Protein AF-A0A893CEG7-F1 (afdb_monomer)

Foldseek 3Di:
DQVVLVVVLVVLV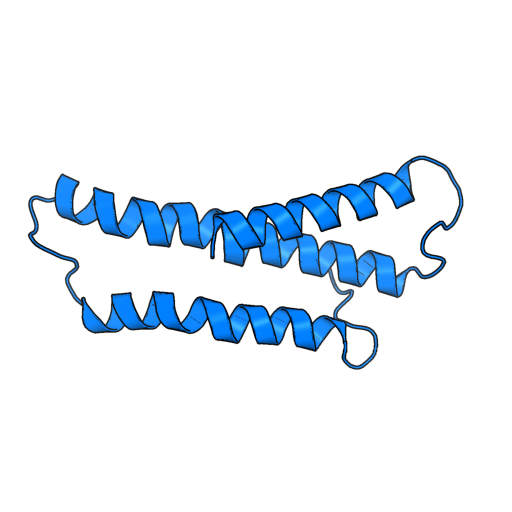VVLVVCVVDPDGPPPDPLLSLQSVVSSVCSCPVRHPCCCVCVNVVQPPVCVVVVHPGDPCVVVSVVVVVVNVVVNVVSVVQCVPPNHDSPD

Nearest PDB structures (foldseek):
  5z62-assembly1_A  TM=9.749E-01  e=3.029E-08  Homo sapiens
  7vuw-assembly2_N  TM=9.828E-01  e=7.423E-08  Bos taurus
  3abl-assembly1_A  TM=9.827E-01  e=2.276E-07  Bos taurus

Structure (mmCIF, N/CA/C/O backbone):
data_AF-A0A893CEG7-F1
#
_entry.id   AF-A0A893CEG7-F1
#
loop_
_atom_site.group_PDB
_atom_site.id
_atom_site.type_symbol
_atom_site.label_atom_id
_atom_site.label_alt_id
_atom_site.label_comp_id
_atom_site.label_asym_id
_atom_site.label_entity_id
_atom_site.label_seq_id
_atom_site.pdbx_PDB_ins_code
_atom_site.Cartn_x
_atom_site.Cartn_y
_atom_site.Cartn_z
_atom_site.occupancy
_atom_site.B_iso_or_equiv
_atom_site.auth_seq_id
_atom_site.auth_comp_id
_atom_site.auth_asym_id
_atom_site.auth_atom_id
_atom_site.pdbx_PDB_model_num
ATOM 1 N N . LEU A 1 1 ? -3.301 -4.728 -7.037 1.00 78.81 1 LEU A N 1
ATOM 2 C CA . LEU A 1 1 ? -3.015 -4.701 -5.582 1.00 78.81 1 LEU A CA 1
ATOM 3 C C . LEU A 1 1 ? -3.063 -3.287 -5.024 1.00 78.81 1 LEU A C 1
ATOM 5 O O . LEU A 1 1 ? -3.929 -3.054 -4.198 1.00 78.81 1 LEU A O 1
ATOM 9 N N . GLY A 1 2 ? -2.256 -2.347 -5.537 1.00 85.88 2 GLY A N 1
ATOM 10 C CA . GLY A 1 2 ? -2.196 -0.952 -5.059 1.00 85.88 2 GLY A CA 1
ATOM 11 C C . GLY A 1 2 ? -3.543 -0.274 -4.790 1.00 85.88 2 GLY A C 1
ATOM 12 O O . GLY A 1 2 ? -3.860 0.083 -3.661 1.00 85.88 2 GLY A O 1
ATOM 13 N N . VAL A 1 3 ? -4.374 -0.162 -5.829 1.00 90.56 3 VAL A N 1
ATOM 14 C CA . VAL A 1 3 ? -5.701 0.474 -5.734 1.00 90.56 3 VAL A CA 1
ATOM 15 C C . VAL A 1 3 ? -6.632 -0.272 -4.776 1.00 90.56 3 VAL A C 1
ATOM 17 O O . VAL A 1 3 ? -7.360 0.351 -4.013 1.00 90.56 3 VAL A O 1
ATOM 20 N N . TRP A 1 4 ? -6.592 -1.606 -4.776 1.00 91.00 4 TRP A N 1
ATOM 21 C CA . TRP A 1 4 ? -7.440 -2.415 -3.900 1.00 91.00 4 TRP A CA 1
ATOM 22 C C . TRP A 1 4 ? -7.069 -2.234 -2.425 1.00 91.00 4 TRP A C 1
ATOM 24 O O . TRP A 1 4 ? -7.944 -1.962 -1.609 1.00 91.00 4 TRP A O 1
ATOM 34 N N . ALA A 1 5 ? -5.774 -2.285 -2.099 1.00 91.81 5 ALA A N 1
ATOM 35 C CA . ALA A 1 5 ? -5.290 -1.990 -0.753 1.00 91.81 5 ALA A CA 1
ATOM 36 C C . ALA A 1 5 ? -5.623 -0.549 -0.335 1.00 91.81 5 ALA A C 1
ATOM 38 O O . ALA A 1 5 ? -5.981 -0.321 0.815 1.00 91.81 5 ALA A O 1
ATOM 39 N N . GLY A 1 6 ? -5.597 0.401 -1.276 1.00 93.88 6 GLY A N 1
ATOM 40 C CA . GLY A 1 6 ? -6.055 1.774 -1.054 1.00 93.88 6 GLY A CA 1
ATOM 41 C C . GLY A 1 6 ? -7.549 1.886 -0.738 1.00 93.88 6 GLY A C 1
ATOM 42 O O . GLY A 1 6 ? -7.927 2.641 0.156 1.00 93.88 6 GLY A O 1
ATOM 43 N N . MET A 1 7 ? -8.414 1.110 -1.403 1.00 95.69 7 MET A N 1
ATOM 44 C CA . MET A 1 7 ? -9.847 1.067 -1.074 1.00 95.69 7 MET A CA 1
ATOM 45 C C . MET A 1 7 ? -10.083 0.497 0.328 1.00 95.69 7 MET A C 1
ATOM 47 O O . MET A 1 7 ? -10.839 1.083 1.099 1.00 95.69 7 MET A O 1
ATOM 51 N N . VAL A 1 8 ? -9.395 -0.593 0.687 1.00 95.00 8 VAL A N 1
ATOM 52 C CA . VAL A 1 8 ? -9.471 -1.175 2.039 1.00 95.00 8 VAL A CA 1
ATOM 53 C C . VAL A 1 8 ? -8.936 -0.195 3.084 1.00 95.00 8 VAL A C 1
ATOM 55 O O . VAL A 1 8 ? -9.604 0.045 4.085 1.00 95.00 8 VAL A O 1
ATOM 58 N N . GLY A 1 9 ? -7.790 0.441 2.826 1.00 95.69 9 GLY A N 1
ATOM 59 C CA . GLY A 1 9 ? -7.218 1.470 3.697 1.00 95.69 9 GLY A CA 1
ATOM 60 C C . GLY A 1 9 ? -8.130 2.691 3.849 1.00 95.69 9 GLY A C 1
ATOM 61 O O . GLY A 1 9 ? -8.264 3.243 4.936 1.00 95.69 9 GLY A O 1
ATOM 62 N N . THR A 1 10 ? -8.837 3.099 2.798 1.00 96.94 10 THR A N 1
ATOM 63 C CA . THR A 1 10 ? -9.833 4.179 2.901 1.00 96.94 10 THR A CA 1
ATOM 64 C C . THR A 1 10 ? -11.039 3.735 3.731 1.00 96.94 10 THR A C 1
ATOM 66 O O . THR A 1 10 ? -11.534 4.504 4.552 1.00 96.94 10 THR A O 1
ATOM 69 N N . GLY A 1 11 ? -11.470 2.479 3.582 1.00 96.50 11 GLY A N 1
ATOM 70 C CA . GLY A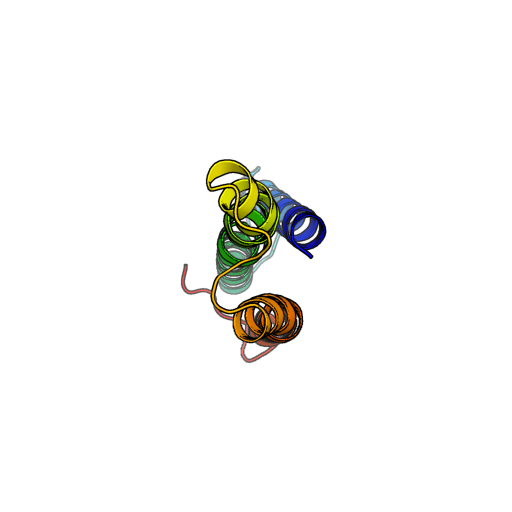 1 11 ? -12.507 1.874 4.415 1.00 96.50 11 GLY A CA 1
ATOM 71 C C . GLY A 1 11 ? -12.144 1.875 5.902 1.00 96.50 11 GLY A C 1
ATOM 72 O O . GLY A 1 11 ? -12.955 2.294 6.726 1.00 96.50 11 GLY A O 1
ATOM 73 N N . THR A 1 12 ? -10.910 1.504 6.258 1.00 95.50 12 THR A N 1
ATOM 74 C CA . THR A 1 12 ? -10.447 1.576 7.654 1.00 95.50 12 THR A CA 1
ATOM 75 C C . THR A 1 12 ? -10.347 3.019 8.151 1.00 95.50 12 THR A C 1
ATOM 77 O O . THR A 1 12 ? -10.739 3.290 9.282 1.00 95.50 12 THR A O 1
ATOM 80 N N . SER A 1 13 ? -9.947 3.972 7.298 1.00 97.12 13 SER A N 1
ATOM 81 C CA . SER A 1 13 ? -9.973 5.409 7.623 1.00 97.12 13 SER A CA 1
ATOM 82 C C . SER A 1 13 ? -11.376 5.905 7.968 1.00 97.12 13 SER A C 1
ATOM 84 O O . SER A 1 13 ? -11.551 6.680 8.906 1.00 97.12 13 SER A O 1
ATOM 86 N N . LEU A 1 14 ? -12.391 5.458 7.222 1.00 97.31 14 LEU A N 1
ATOM 87 C CA . LEU A 1 14 ? -13.782 5.819 7.486 1.00 97.31 14 LEU A CA 1
ATOM 88 C C . LEU A 1 14 ? -14.257 5.261 8.828 1.00 97.31 14 LEU A C 1
ATOM 90 O O . LEU A 1 14 ? -14.886 5.994 9.581 1.00 97.31 14 LEU A O 1
ATOM 94 N N . LEU A 1 15 ? -13.916 4.013 9.156 1.00 95.56 15 LEU A N 1
ATOM 95 C CA . LEU A 1 15 ? -14.261 3.410 10.447 1.00 95.56 15 LEU A CA 1
ATOM 96 C C . LEU A 1 15 ? -13.606 4.147 11.623 1.00 95.56 15 LEU A C 1
ATOM 98 O O . LEU A 1 15 ? -14.285 4.447 12.599 1.00 95.56 15 LEU A O 1
ATOM 102 N N . ILE A 1 16 ? -12.328 4.517 11.496 1.00 96.19 16 ILE A N 1
ATOM 103 C CA . ILE A 1 16 ? -11.624 5.352 12.485 1.00 96.19 16 ILE A CA 1
ATOM 104 C C . ILE A 1 16 ? -12.339 6.697 12.654 1.00 96.19 16 ILE A C 1
ATOM 106 O O . ILE A 1 16 ? -12.552 7.162 13.768 1.00 96.19 16 ILE A O 1
ATOM 110 N N . ARG A 1 17 ? -12.744 7.334 11.549 1.00 96.88 17 ARG A N 1
ATOM 111 C CA . ARG A 1 17 ? -13.457 8.617 11.608 1.00 96.88 17 ARG A CA 1
ATOM 112 C C . ARG A 1 17 ? -14.828 8.485 12.253 1.00 96.88 17 ARG A C 1
ATOM 114 O O . ARG A 1 17 ? -15.188 9.386 12.996 1.00 96.88 17 ARG A O 1
ATOM 121 N N . ILE A 1 18 ? -15.560 7.401 11.984 1.00 95.75 18 ILE A N 1
ATOM 122 C CA . ILE A 1 18 ? -16.859 7.115 12.608 1.00 95.75 18 ILE A CA 1
ATOM 123 C C . ILE A 1 18 ? -16.706 7.014 14.129 1.00 95.75 18 ILE A C 1
ATOM 125 O O . ILE A 1 18 ? -17.467 7.678 14.831 1.00 95.75 18 ILE A O 1
ATOM 129 N N . GLU A 1 19 ? -15.692 6.294 14.623 1.00 94.38 19 GLU A N 1
ATOM 130 C CA . GLU A 1 19 ? -15.390 6.207 16.065 1.00 94.38 19 GLU A CA 1
ATOM 131 C C . GLU A 1 19 ? -15.202 7.593 16.700 1.00 94.38 19 GLU A C 1
ATOM 133 O O . GLU A 1 19 ? -15.649 7.842 17.812 1.00 94.38 19 GLU A O 1
ATOM 138 N N . LEU A 1 20 ? -14.587 8.523 15.968 1.00 95.69 20 LEU A N 1
ATOM 139 C CA . LEU A 1 20 ? -14.264 9.868 16.447 1.00 95.69 20 LEU A CA 1
ATOM 140 C C . LEU A 1 20 ? -15.383 10.905 16.229 1.00 95.69 20 LEU A C 1
ATOM 142 O O . LEU A 1 20 ? -15.185 12.080 16.543 1.00 95.69 20 LEU A O 1
ATOM 146 N N . THR A 1 21 ? -16.542 10.529 15.671 1.00 95.44 21 THR A N 1
ATOM 147 C CA . THR A 1 21 ? -17.611 11.501 15.344 1.00 95.44 21 THR A CA 1
ATOM 148 C C . THR A 1 21 ? -18.291 12.108 16.567 1.00 95.44 21 THR A C 1
ATOM 150 O O . THR A 1 21 ? -18.751 13.249 16.505 1.00 95.44 21 THR A O 1
ATOM 153 N N . HIS A 1 22 ? -18.375 11.370 17.672 1.00 91.56 22 HIS A N 1
ATOM 154 C CA . HIS A 1 22 ? -18.977 11.830 18.916 1.00 91.56 22 HIS A CA 1
ATOM 155 C C . HIS A 1 22 ? -18.250 11.221 20.121 1.00 91.56 22 HIS A C 1
ATOM 157 O O . HIS A 1 22 ? -17.666 10.146 20.006 1.00 91.56 22 HIS A O 1
ATOM 163 N N . PRO A 1 23 ? -18.303 11.858 21.303 1.00 88.81 23 PRO A N 1
ATOM 164 C CA . PRO A 1 23 ? -17.803 11.244 22.527 1.00 88.81 23 PRO A CA 1
ATOM 165 C C . PRO A 1 23 ? -18.527 9.921 22.824 1.00 88.81 23 PRO A C 1
ATOM 167 O O . PRO A 1 23 ? -19.742 9.819 22.632 1.00 88.81 23 PRO A O 1
ATOM 170 N N . GLY A 1 24 ? -17.793 8.921 23.309 1.00 88.00 24 GLY A N 1
ATOM 171 C CA . GLY A 1 24 ? -18.290 7.563 23.553 1.00 88.00 24 GLY A CA 1
ATOM 172 C C . GLY A 1 24 ? -17.408 6.519 22.870 1.00 88.00 24 GLY A C 1
ATOM 173 O O . GLY A 1 24 ? -16.422 6.877 22.238 1.00 88.00 24 GLY A O 1
ATOM 174 N N . ALA A 1 25 ? -17.753 5.241 23.020 1.00 85.88 25 ALA A N 1
ATOM 175 C CA . ALA A 1 25 ? -17.045 4.141 22.371 1.00 85.88 25 ALA A CA 1
ATOM 176 C C . ALA A 1 25 ? -18.011 3.410 21.434 1.00 85.88 25 ALA A C 1
ATOM 178 O O . ALA A 1 25 ? -18.941 2.749 21.902 1.00 85.88 25 ALA A O 1
ATOM 179 N N . PHE A 1 26 ? -17.811 3.542 20.124 1.00 90.12 26 PHE A N 1
ATOM 180 C CA . PHE A 1 26 ? -18.582 2.808 19.120 1.00 90.12 26 PHE A CA 1
ATOM 181 C C . PHE A 1 26 ? -17.989 1.404 18.902 1.00 90.12 26 PHE A C 1
ATOM 183 O O . PHE A 1 26 ? -18.732 0.426 18.853 1.00 90.12 26 PHE A O 1
ATOM 190 N N . MET A 1 27 ? -16.659 1.276 18.882 1.00 89.88 27 MET A N 1
ATOM 191 C CA . MET A 1 27 ? -15.929 0.003 18.800 1.00 89.88 27 MET A CA 1
ATOM 192 C C . MET A 1 27 ? -15.786 -0.702 20.157 1.00 89.88 27 MET A C 1
ATOM 194 O O . MET A 1 27 ? -15.527 -1.903 20.199 1.00 89.88 27 MET A O 1
ATOM 198 N N . GLY A 1 28 ? -15.932 0.023 21.271 1.00 90.88 28 GLY A N 1
ATOM 199 C CA . GLY A 1 28 ? -15.907 -0.548 22.626 1.00 90.88 28 GLY A CA 1
ATOM 200 C C . GLY A 1 28 ? -14.546 -1.084 23.099 1.00 90.88 28 GLY A C 1
ATOM 201 O O . GLY A 1 28 ? -14.473 -1.659 24.183 1.00 90.88 28 GLY A O 1
ATOM 202 N N . SER A 1 29 ? -13.476 -0.918 22.314 1.00 92.12 29 SER A N 1
ATOM 203 C CA . SER A 1 29 ? -12.122 -1.364 22.656 1.00 92.12 29 SER A CA 1
ATOM 204 C C . SER A 1 29 ? -11.055 -0.457 22.047 1.00 92.12 29 SER A C 1
ATOM 206 O O . SER A 1 29 ? -10.927 -0.363 20.824 1.00 92.12 29 SER A O 1
ATOM 208 N N . ASP A 1 30 ? -10.220 0.122 22.909 1.00 92.94 30 ASP A N 1
ATOM 209 C CA . ASP A 1 30 ? -9.081 0.950 22.498 1.00 92.94 30 ASP A CA 1
ATOM 210 C C . ASP A 1 30 ? -8.043 0.143 21.701 1.00 92.94 30 ASP A C 1
ATOM 212 O O . ASP A 1 30 ? -7.425 0.655 20.770 1.00 92.94 30 ASP A O 1
ATOM 216 N N . GLN A 1 31 ? -7.878 -1.148 22.012 1.00 94.94 31 GLN A N 1
ATOM 217 C CA . GLN A 1 31 ? -6.950 -2.024 21.292 1.00 94.94 31 GLN A CA 1
ATOM 218 C C . GLN A 1 31 ? -7.398 -2.265 19.845 1.00 94.94 31 GLN A C 1
ATOM 220 O O . GLN A 1 31 ? -6.567 -2.268 18.933 1.00 94.94 31 GLN A O 1
ATOM 225 N N . LEU A 1 32 ? -8.705 -2.445 19.619 1.00 93.88 32 LEU A N 1
ATOM 226 C CA . LEU A 1 32 ? -9.257 -2.571 18.268 1.00 93.88 32 LEU A CA 1
ATOM 227 C C . LEU A 1 32 ? -9.080 -1.273 17.481 1.00 93.88 32 LEU A C 1
ATOM 229 O O . LEU A 1 32 ? -8.655 -1.319 16.326 1.00 93.88 32 LEU A O 1
ATOM 233 N N . TYR A 1 33 ? -9.339 -0.126 18.114 1.00 94.81 33 TYR A N 1
ATOM 234 C CA . TYR A 1 33 ? -9.098 1.181 17.509 1.00 94.81 33 TYR A CA 1
ATOM 235 C C . TYR A 1 33 ? -7.628 1.345 17.094 1.00 94.81 33 TYR A C 1
ATOM 237 O O . TYR A 1 33 ? -7.347 1.630 15.930 1.00 94.81 33 TYR A O 1
ATOM 245 N N . ASN A 1 34 ? -6.683 1.072 17.999 1.00 95.75 34 ASN A N 1
ATOM 246 C CA . ASN A 1 34 ? -5.253 1.184 17.707 1.00 95.75 34 ASN A CA 1
ATOM 247 C C . ASN A 1 34 ? -4.822 0.225 16.591 1.00 95.75 34 ASN A C 1
ATOM 249 O O . ASN A 1 34 ? -4.108 0.626 15.678 1.00 95.75 34 ASN A O 1
ATOM 253 N N . THR A 1 35 ? -5.311 -1.018 16.599 1.00 95.69 35 THR A N 1
ATOM 254 C CA . THR A 1 35 ? -5.014 -1.997 15.539 1.00 95.69 35 THR A CA 1
ATOM 255 C C . THR A 1 35 ? -5.529 -1.529 14.175 1.00 95.69 35 THR A C 1
ATOM 257 O O . THR A 1 35 ? -4.851 -1.691 13.159 1.00 95.69 35 THR A O 1
ATOM 260 N N . MET A 1 36 ? -6.711 -0.907 14.132 1.00 95.19 36 MET A N 1
ATOM 261 C CA . MET A 1 36 ? -7.281 -0.332 12.911 1.00 95.19 36 MET A CA 1
ATOM 262 C C . MET A 1 36 ? -6.464 0.854 12.389 1.00 95.19 36 MET A C 1
ATOM 264 O O . MET A 1 36 ? -6.251 0.951 11.178 1.00 95.19 36 MET A O 1
ATOM 268 N N . VAL A 1 37 ? -5.984 1.730 13.278 1.00 96.81 37 VAL A N 1
ATOM 269 C CA . VAL A 1 37 ? -5.097 2.856 12.930 1.00 96.81 37 VAL A CA 1
ATOM 270 C C . VAL A 1 37 ? -3.779 2.340 12.354 1.00 96.81 37 VAL A C 1
ATOM 272 O O . VAL A 1 37 ? -3.383 2.758 11.260 1.00 96.81 37 VAL A O 1
ATOM 275 N N . THR A 1 38 ? -3.174 1.346 13.003 1.00 96.44 38 THR A N 1
ATOM 276 C CA . THR A 1 38 ? -1.943 0.708 12.532 1.00 96.44 38 THR A CA 1
ATOM 277 C C . THR A 1 38 ? -2.145 0.066 11.164 1.00 96.44 38 THR A C 1
ATOM 279 O O . THR A 1 38 ? -1.406 0.353 10.217 1.00 96.44 38 THR A O 1
ATOM 282 N N . ALA A 1 39 ? -3.200 -0.735 10.997 1.00 95.44 39 ALA A N 1
ATOM 283 C CA . ALA A 1 39 ? -3.527 -1.358 9.718 1.00 95.44 39 ALA A CA 1
ATOM 284 C C . ALA A 1 39 ? -3.793 -0.321 8.613 1.00 95.44 39 ALA A C 1
ATOM 286 O O . ALA A 1 39 ? -3.308 -0.485 7.493 1.00 95.44 39 ALA A O 1
ATOM 287 N N . HIS A 1 40 ? -4.515 0.766 8.912 1.00 96.69 40 HIS A N 1
ATOM 288 C CA . HIS A 1 40 ? -4.743 1.870 7.978 1.00 96.69 40 HIS A CA 1
ATOM 289 C C . HIS A 1 40 ? -3.423 2.464 7.474 1.00 96.69 40 HIS A C 1
ATOM 291 O O . HIS A 1 40 ? -3.220 2.565 6.260 1.00 96.69 40 HIS A O 1
ATOM 297 N N . ALA A 1 41 ? -2.510 2.806 8.385 1.00 96.94 41 ALA A N 1
ATOM 298 C CA . ALA A 1 41 ? -1.222 3.389 8.034 1.00 96.94 41 ALA A CA 1
ATOM 299 C C . ALA A 1 41 ? -0.395 2.446 7.143 1.00 96.94 41 ALA A C 1
ATOM 301 O O . ALA A 1 41 ? 0.086 2.856 6.080 1.00 96.94 41 ALA A O 1
ATOM 302 N N . PHE A 1 42 ? -0.288 1.165 7.519 1.00 96.75 42 PHE A N 1
ATOM 303 C CA . PHE A 1 42 ? 0.453 0.180 6.730 1.00 96.75 42 PHE A CA 1
ATOM 304 C C . PHE A 1 42 ? -0.156 -0.034 5.341 1.00 96.75 42 PHE A C 1
ATOM 306 O O . PHE A 1 42 ? 0.575 -0.024 4.346 1.00 96.75 42 PHE A O 1
ATOM 313 N N . LEU A 1 43 ? -1.483 -0.170 5.245 1.00 96.38 43 LEU A N 1
ATOM 314 C CA . LEU A 1 43 ? -2.183 -0.332 3.969 1.00 96.38 43 LEU A CA 1
ATOM 315 C C . LEU A 1 43 ? -1.955 0.862 3.038 1.00 96.38 43 LEU A C 1
ATOM 317 O O . LEU A 1 43 ? -1.623 0.680 1.86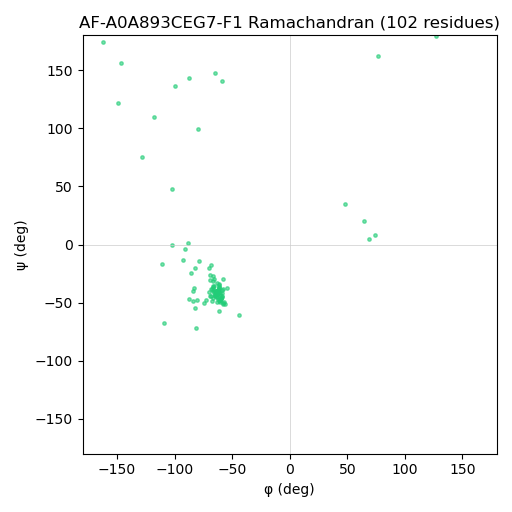5 1.00 96.38 43 LEU A O 1
ATOM 321 N N . MET A 1 44 ? -2.092 2.085 3.550 1.00 97.44 44 MET A N 1
ATOM 322 C CA . MET A 1 44 ? -1.965 3.288 2.729 1.00 97.44 44 MET A CA 1
ATOM 323 C C . MET A 1 44 ? -0.529 3.506 2.253 1.00 97.44 44 MET A C 1
ATOM 325 O O . MET A 1 44 ? -0.306 3.785 1.076 1.00 97.44 44 MET A O 1
ATOM 329 N N . ILE A 1 45 ? 0.463 3.352 3.126 1.00 96.50 45 ILE A N 1
ATOM 330 C CA . ILE A 1 45 ? 1.847 3.688 2.786 1.00 96.50 45 ILE A CA 1
ATOM 331 C C . ILE A 1 45 ? 2.530 2.550 2.020 1.00 96.50 45 ILE A C 1
ATOM 333 O O . ILE A 1 45 ? 3.010 2.757 0.901 1.00 96.50 45 ILE A O 1
ATOM 337 N N . PHE A 1 46 ? 2.527 1.338 2.574 1.00 96.88 46 PHE A N 1
ATOM 338 C CA . PHE A 1 46 ? 3.278 0.211 2.017 1.00 96.88 46 PHE A CA 1
ATOM 339 C C . PHE A 1 46 ? 2.523 -0.555 0.934 1.00 96.88 46 PHE A C 1
ATOM 341 O O . PHE A 1 46 ? 3.164 -1.168 0.083 1.00 96.88 46 PHE A O 1
ATOM 348 N N . PHE A 1 47 ? 1.188 -0.503 0.923 1.00 96.44 47 PHE A N 1
ATOM 349 C CA . PHE A 1 47 ? 0.389 -1.258 -0.044 1.00 96.44 47 PHE A CA 1
ATOM 350 C C . PHE A 1 47 ? -0.339 -0.401 -1.081 1.00 96.44 47 PHE A C 1
ATOM 352 O O . PHE A 1 47 ? -0.692 -0.949 -2.121 1.00 96.44 47 PHE A O 1
ATOM 359 N N . MET A 1 48 ? -0.501 0.912 -0.879 1.00 96.00 48 MET A N 1
ATOM 360 C CA . MET A 1 48 ? -1.046 1.832 -1.889 1.00 96.00 48 MET A CA 1
ATOM 361 C C . MET A 1 48 ? 0.025 2.776 -2.453 1.00 96.00 48 MET A C 1
ATOM 363 O O . MET A 1 48 ? 0.373 2.645 -3.625 1.00 96.00 48 MET A O 1
ATOM 367 N N . VAL A 1 49 ? 0.568 3.704 -1.655 1.00 97.25 49 VAL A N 1
ATOM 368 C CA . VAL A 1 49 ? 1.468 4.771 -2.140 1.00 97.25 49 VAL A CA 1
ATOM 369 C C . VAL A 1 49 ? 2.738 4.192 -2.761 1.00 97.25 49 VAL A C 1
ATOM 371 O O . VAL A 1 49 ? 3.002 4.440 -3.938 1.00 97.25 49 VAL A O 1
ATOM 374 N N . MET A 1 50 ? 3.511 3.392 -2.018 1.00 97.00 50 MET A N 1
ATOM 375 C CA . MET A 1 50 ? 4.766 2.843 -2.547 1.00 97.00 50 MET A CA 1
ATOM 376 C C . MET A 1 50 ? 4.547 1.946 -3.776 1.00 97.00 50 MET A C 1
ATOM 378 O O . MET A 1 50 ? 5.208 2.179 -4.790 1.00 97.00 50 MET A O 1
ATOM 382 N N . PRO A 1 51 ? 3.609 0.978 -3.781 1.00 95.88 51 PRO A N 1
ATOM 383 C CA . PRO A 1 51 ? 3.419 0.128 -4.951 1.00 95.88 51 PRO A CA 1
ATOM 384 C C . PRO A 1 51 ? 2.896 0.874 -6.174 1.00 95.88 51 PRO A C 1
ATOM 386 O O . PRO A 1 51 ? 3.232 0.488 -7.286 1.00 95.88 51 PRO A O 1
ATOM 389 N N . VAL A 1 52 ? 2.091 1.929 -6.008 1.00 96.56 52 VAL A N 1
ATOM 390 C CA . VAL A 1 52 ? 1.593 2.718 -7.145 1.00 96.56 52 VAL A CA 1
ATOM 391 C C . VAL A 1 52 ? 2.698 3.599 -7.723 1.00 96.56 52 VAL A C 1
ATOM 393 O O . VAL A 1 52 ? 2.937 3.552 -8.929 1.00 96.56 52 VAL A O 1
ATOM 396 N N . PHE A 1 53 ? 3.398 4.372 -6.889 1.00 96.25 53 PHE A N 1
ATOM 397 C CA . PHE A 1 53 ? 4.395 5.330 -7.374 1.00 96.25 53 PHE A CA 1
ATOM 398 C C . PHE A 1 53 ? 5.736 4.689 -7.716 1.00 96.25 53 PHE A C 1
ATOM 400 O O . PHE A 1 53 ? 6.266 4.934 -8.794 1.00 96.25 53 PHE A O 1
ATOM 407 N N . ILE A 1 54 ? 6.280 3.849 -6.840 1.00 95.75 54 ILE A N 1
ATOM 408 C CA . ILE A 1 54 ? 7.587 3.218 -7.059 1.00 95.75 54 ILE A CA 1
ATOM 409 C C . ILE A 1 54 ? 7.415 1.969 -7.925 1.00 95.75 54 ILE A C 1
ATOM 411 O O . ILE A 1 54 ? 8.104 1.804 -8.927 1.00 95.75 54 ILE A O 1
ATOM 415 N N . GLY A 1 55 ? 6.460 1.109 -7.566 1.00 94.44 55 GLY A N 1
ATOM 416 C CA . GLY A 1 55 ? 6.216 -0.142 -8.282 1.00 94.44 55 GLY A CA 1
ATOM 417 C C . GLY A 1 55 ? 5.559 0.050 -9.651 1.00 94.44 55 GLY A C 1
ATOM 418 O O . GLY A 1 55 ? 6.012 -0.537 -10.624 1.00 94.44 55 GLY A O 1
ATOM 419 N N . GLY A 1 56 ? 4.499 0.852 -9.745 1.00 94.62 56 GLY A N 1
ATOM 420 C CA . GLY A 1 56 ? 3.751 1.077 -10.983 1.00 94.62 56 GLY A CA 1
ATOM 421 C C . GLY A 1 56 ? 4.427 2.107 -11.880 1.00 94.62 56 GLY A C 1
ATOM 422 O O . GLY A 1 56 ? 4.993 1.768 -12.918 1.00 94.62 56 GLY A O 1
ATOM 423 N N . PHE A 1 57 ? 4.381 3.375 -11.468 1.00 96.44 57 PHE A N 1
ATOM 424 C CA . PHE A 1 57 ? 4.940 4.470 -12.260 1.00 96.44 57 PHE A CA 1
ATOM 425 C C . PHE A 1 57 ? 6.457 4.365 -12.412 1.00 96.44 57 PHE A C 1
ATOM 427 O O . PHE A 1 57 ? 6.948 4.531 -13.522 1.00 96.44 57 PHE A O 1
ATOM 434 N N . GLY A 1 58 ? 7.196 4.042 -11.348 1.00 96.50 58 GLY A N 1
ATOM 435 C CA . GLY A 1 58 ? 8.653 3.904 -11.401 1.00 96.50 58 GLY A CA 1
ATOM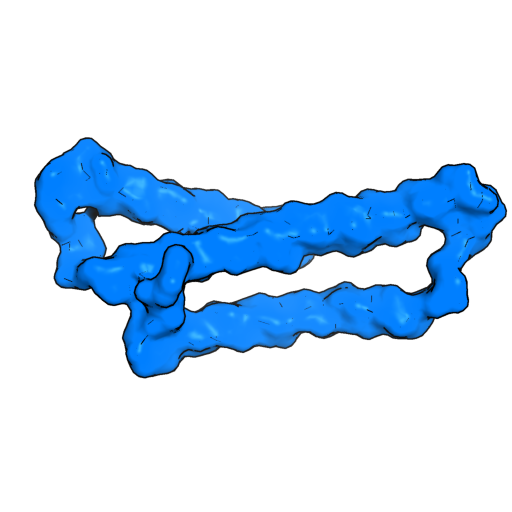 436 C C . GLY A 1 58 ? 9.111 2.875 -12.435 1.00 96.50 58 GLY A C 1
ATOM 437 O O . GLY A 1 58 ? 9.923 3.207 -13.292 1.00 96.50 58 GLY A O 1
ATOM 438 N N . ASN A 1 59 ? 8.537 1.669 -12.439 1.00 96.50 59 ASN A N 1
ATOM 439 C CA . ASN A 1 59 ? 8.907 0.635 -13.413 1.00 96.50 59 ASN A CA 1
ATOM 440 C C . ASN A 1 59 ? 8.538 0.972 -14.860 1.00 96.50 59 ASN A C 1
ATOM 442 O O . ASN A 1 59 ? 9.193 0.487 -15.777 1.00 96.50 59 ASN A O 1
ATOM 446 N N . TRP A 1 60 ? 7.505 1.786 -15.080 1.00 95.50 60 TRP A N 1
ATOM 447 C CA . TRP A 1 60 ? 7.085 2.156 -16.430 1.00 95.50 60 TRP A CA 1
ATOM 448 C C . TRP A 1 60 ? 7.827 3.387 -16.966 1.00 95.50 60 TRP A C 1
ATOM 450 O O . TRP A 1 60 ? 8.322 3.401 -18.096 1.00 95.50 60 TRP A O 1
ATOM 460 N N . ILE A 1 61 ? 7.916 4.433 -16.148 1.00 97.12 61 ILE A N 1
ATOM 461 C CA . ILE A 1 61 ? 8.411 5.744 -16.556 1.00 97.12 61 ILE A CA 1
ATOM 462 C C . ILE A 1 61 ? 9.941 5.792 -16.515 1.00 97.12 61 ILE A C 1
ATOM 464 O O . ILE A 1 61 ? 10.540 6.387 -17.409 1.00 97.12 61 ILE A O 1
ATOM 468 N N . LEU A 1 62 ? 10.593 5.156 -15.534 1.00 97.06 62 LEU A N 1
ATOM 469 C CA . LEU A 1 62 ? 12.044 5.27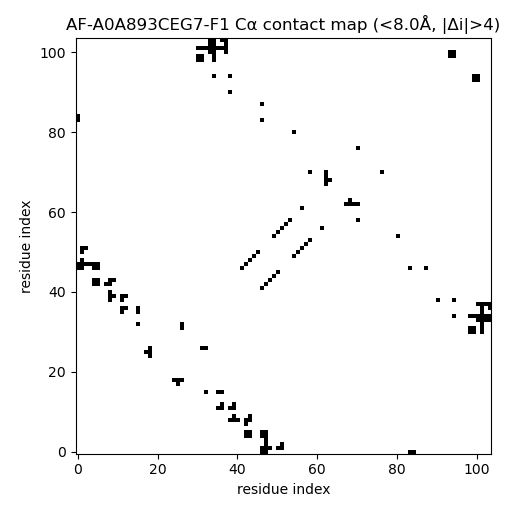5 -15.363 1.00 97.06 62 LEU A CA 1
ATOM 470 C C . LEU A 1 62 ? 12.842 4.717 -16.560 1.00 97.06 62 LEU A C 1
ATOM 472 O O . LEU A 1 62 ? 13.675 5.463 -17.079 1.00 97.06 62 LEU A O 1
ATOM 476 N N . PRO A 1 63 ? 12.598 3.489 -17.071 1.00 96.88 63 PRO A N 1
ATOM 477 C CA . PRO A 1 63 ? 13.296 3.007 -18.267 1.00 96.88 63 PRO A CA 1
ATOM 478 C C . PRO A 1 63 ? 13.004 3.880 -19.490 1.00 96.88 63 PRO A C 1
ATOM 480 O O . PRO A 1 63 ? 13.916 4.213 -20.245 1.00 96.88 63 PRO A O 1
ATOM 483 N N . SER A 1 64 ? 11.750 4.326 -19.627 1.00 96.50 64 SER A N 1
ATOM 484 C CA . SER A 1 64 ? 11.300 5.178 -20.731 1.00 96.50 64 SER A CA 1
ATOM 485 C C . SER A 1 64 ? 12.025 6.529 -20.756 1.00 96.50 64 SER A C 1
ATOM 487 O O . SER A 1 64 ? 12.462 6.970 -21.815 1.00 96.50 64 SER A O 1
ATOM 489 N N . MET A 1 65 ? 12.213 7.169 -19.596 1.00 97.81 65 MET A N 1
ATOM 490 C CA . MET A 1 65 ? 12.964 8.427 -19.469 1.00 97.81 65 MET A CA 1
ATOM 491 C C . MET A 1 65 ? 14.454 8.264 -19.789 1.00 97.81 65 MET A C 1
ATOM 493 O O . MET A 1 65 ? 15.084 9.210 -20.257 1.00 97.81 65 MET A O 1
ATOM 497 N N . LEU A 1 66 ? 15.016 7.079 -19.543 1.00 97.19 66 LEU A N 1
ATOM 498 C CA . LEU A 1 66 ? 16.425 6.767 -19.792 1.00 97.19 66 LEU A CA 1
ATOM 499 C C . LEU A 1 66 ? 16.680 6.179 -21.192 1.00 97.19 66 LEU A C 1
ATOM 501 O O . LEU A 1 66 ? 17.831 5.920 -21.536 1.00 97.19 66 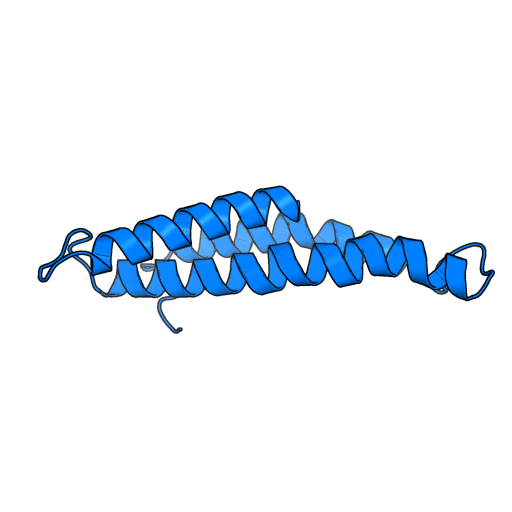LEU A O 1
ATOM 505 N N . GLY A 1 67 ? 15.633 5.944 -21.992 1.00 97.06 67 GLY A N 1
ATOM 506 C CA . GLY A 1 67 ? 15.740 5.266 -23.289 1.00 97.06 67 GLY A CA 1
ATOM 507 C C . GLY A 1 67 ? 16.189 3.803 -23.183 1.00 97.06 67 GLY A C 1
ATOM 508 O O . GLY A 1 67 ? 16.695 3.241 -24.153 1.00 97.06 67 GLY A O 1
ATOM 509 N N . ALA A 1 68 ? 16.039 3.191 -22.006 1.00 97.38 68 ALA A N 1
ATOM 510 C CA . ALA A 1 68 ? 16.418 1.809 -21.756 1.00 97.38 68 ALA A CA 1
ATOM 511 C C . ALA A 1 68 ? 15.259 0.858 -22.107 1.00 97.38 68 ALA A C 1
ATOM 513 O O . ALA A 1 68 ? 14.100 1.185 -21.844 1.00 97.38 68 ALA A O 1
ATOM 514 N N . PRO A 1 69 ? 15.545 -0.336 -22.659 1.00 94.94 69 PRO A N 1
ATOM 515 C CA . PRO A 1 69 ? 14.503 -1.303 -22.995 1.00 94.94 69 PRO A CA 1
ATOM 516 C C . PRO A 1 69 ? 13.830 -1.929 -21.762 1.00 94.94 69 PRO A C 1
ATOM 518 O O . PRO A 1 69 ? 12.689 -2.366 -21.867 1.00 94.94 69 PRO A O 1
ATOM 521 N N . ASP A 1 70 ? 14.522 -1.997 -20.616 1.00 95.31 70 ASP A N 1
ATOM 522 C CA . ASP A 1 70 ? 14.011 -2.562 -19.358 1.00 95.31 70 ASP A CA 1
ATOM 523 C C . ASP A 1 70 ? 14.863 -2.094 -18.152 1.00 95.31 70 ASP A C 1
ATOM 525 O O . ASP A 1 70 ? 15.904 -1.450 -18.315 1.00 95.31 70 ASP A O 1
ATOM 529 N N . MET A 1 71 ? 14.442 -2.439 -16.934 1.00 97.12 71 MET A N 1
ATOM 530 C CA . MET A 1 71 ? 15.195 -2.278 -15.687 1.00 97.12 71 MET A CA 1
ATOM 531 C C . 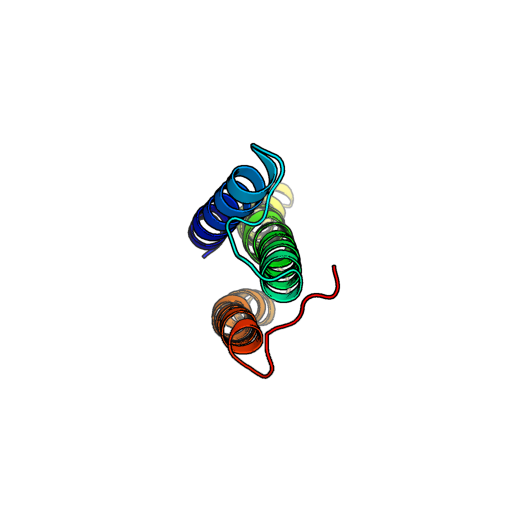MET A 1 71 ? 16.458 -3.156 -15.672 1.00 97.12 71 MET A C 1
ATOM 533 O O . MET A 1 71 ? 16.453 -4.278 -16.169 1.00 97.12 71 MET A O 1
ATOM 537 N N . ALA A 1 72 ? 17.532 -2.705 -15.011 1.00 95.38 72 ALA A N 1
ATOM 538 C CA . ALA A 1 72 ? 18.819 -3.422 -14.982 1.00 95.38 72 ALA A CA 1
ATOM 539 C C . ALA A 1 72 ? 18.737 -4.863 -14.430 1.00 95.38 72 ALA A C 1
ATOM 541 O O . ALA A 1 72 ? 19.508 -5.732 -14.837 1.00 95.38 72 ALA A O 1
ATOM 542 N N . PHE A 1 73 ? 17.792 -5.136 -13.522 1.00 97.00 73 PHE A N 1
ATOM 543 C CA . PHE A 1 73 ? 17.586 -6.457 -12.922 1.00 97.00 73 PHE A CA 1
ATOM 544 C C . PHE A 1 73 ? 16.118 -6.924 -13.022 1.00 97.00 73 PHE A C 1
ATOM 546 O O . PHE A 1 73 ? 15.406 -6.946 -12.010 1.00 97.00 73 PHE A O 1
ATOM 553 N N . PRO A 1 74 ? 15.646 -7.362 -14.206 1.00 95.81 74 PRO A N 1
ATOM 554 C CA . PRO A 1 74 ? 14.221 -7.626 -14.445 1.00 95.81 74 PRO A CA 1
ATOM 555 C C . PRO A 1 74 ? 13.629 -8.719 -13.544 1.00 95.81 74 PRO A C 1
ATOM 557 O O . PRO A 1 74 ? 12.498 -8.619 -13.073 1.00 95.81 74 PRO A O 1
ATOM 560 N N . ARG A 1 75 ? 14.411 -9.765 -13.236 1.00 97.75 75 ARG A N 1
ATOM 561 C CA . ARG A 1 75 ? 13.945 -10.885 -12.396 1.00 97.75 75 ARG A CA 1
ATOM 562 C C . ARG A 1 75 ? 13.762 -10.488 -10.933 1.00 97.75 75 ARG A C 1
ATOM 564 O O . ARG A 1 75 ? 12.783 -10.901 -10.318 1.00 97.75 75 ARG A O 1
ATOM 571 N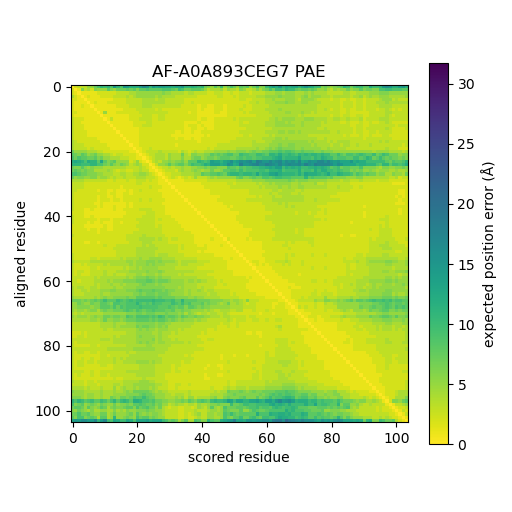 N . MET A 1 76 ? 14.677 -9.686 -10.385 1.00 97.50 76 MET A N 1
ATOM 572 C CA . MET A 1 76 ? 14.541 -9.165 -9.020 1.00 97.50 76 MET A CA 1
ATOM 573 C C . MET A 1 76 ? 13.378 -8.176 -8.929 1.00 97.50 76 MET A C 1
ATOM 575 O O . MET A 1 76 ? 12.609 -8.221 -7.973 1.00 97.50 76 MET A O 1
ATOM 579 N N . ASN A 1 77 ? 13.186 -7.354 -9.963 1.00 97.19 77 ASN A N 1
ATOM 580 C CA . ASN A 1 77 ? 12.034 -6.467 -10.057 1.00 97.19 77 ASN A CA 1
ATOM 581 C C . ASN A 1 77 ? 10.704 -7.244 -10.049 1.00 97.19 77 ASN A C 1
ATOM 583 O O . ASN A 1 77 ? 9.812 -6.935 -9.264 1.00 97.19 77 ASN A O 1
ATOM 587 N N . ASN A 1 78 ? 10.597 -8.324 -10.830 1.00 96.88 78 ASN A N 1
ATOM 588 C CA . ASN A 1 78 ? 9.418 -9.194 -10.806 1.00 96.88 78 ASN A CA 1
ATOM 589 C C . ASN A 1 78 ? 9.192 -9.819 -9.415 1.00 96.88 78 ASN A C 1
ATOM 591 O O . ASN A 1 78 ? 8.070 -9.814 -8.914 1.00 96.88 78 ASN A O 1
ATOM 595 N N . MET A 1 79 ? 10.250 -10.300 -8.748 1.00 97.50 79 MET A N 1
ATOM 596 C CA . MET A 1 79 ? 10.139 -10.808 -7.372 1.00 97.50 79 MET A CA 1
ATOM 597 C C . MET A 1 79 ? 9.602 -9.749 -6.400 1.00 97.50 79 MET A C 1
ATOM 599 O O . MET A 1 79 ? 8.772 -10.080 -5.557 1.00 97.50 79 MET A O 1
ATOM 603 N N . SER A 1 80 ? 10.009 -8.481 -6.542 1.00 94.75 80 SER A N 1
ATOM 604 C CA . SER A 1 80 ? 9.517 -7.391 -5.686 1.00 94.75 80 SER A CA 1
ATOM 605 C C . SER A 1 80 ? 7.991 -7.244 -5.742 1.00 94.75 80 SER A C 1
ATOM 607 O O . SER A 1 80 ? 7.350 -7.071 -4.707 1.00 94.75 80 SER A O 1
ATOM 609 N N . PHE A 1 81 ? 7.388 -7.418 -6.924 1.00 95.69 81 PHE A N 1
ATOM 610 C CA . PHE A 1 81 ? 5.936 -7.407 -7.086 1.00 95.69 81 PHE A CA 1
ATOM 611 C C . PHE A 1 81 ? 5.280 -8.624 -6.420 1.00 95.69 81 PHE A C 1
ATOM 613 O O . PHE A 1 81 ? 4.286 -8.483 -5.706 1.00 95.69 81 PHE A O 1
ATOM 620 N N . TRP A 1 82 ? 5.846 -9.817 -6.613 1.00 96.69 82 TRP A N 1
ATOM 621 C CA . TRP A 1 82 ? 5.286 -11.065 -6.082 1.00 96.69 82 TRP A CA 1
ATOM 622 C C . TRP A 1 82 ? 5.352 -11.191 -4.561 1.00 96.69 82 TRP A C 1
ATOM 624 O O . TRP A 1 82 ? 4.602 -11.980 -3.990 1.00 96.69 82 TRP A O 1
ATOM 634 N N . LEU A 1 83 ? 6.181 -10.392 -3.890 1.00 96.81 83 LEU A N 1
ATOM 635 C CA . LEU A 1 83 ? 6.211 -10.323 -2.430 1.00 96.81 83 LEU A CA 1
ATOM 636 C C . LEU A 1 83 ? 5.080 -9.463 -1.837 1.00 96.81 83 LEU A C 1
ATOM 638 O O . LEU A 1 83 ? 4.787 -9.586 -0.645 1.00 96.81 83 LEU A O 1
ATOM 642 N N . LEU A 1 84 ? 4.387 -8.645 -2.639 1.00 95.62 84 LEU A N 1
ATOM 643 C CA . LEU A 1 84 ? 3.268 -7.820 -2.163 1.00 95.62 84 LEU A CA 1
ATOM 644 C C . LEU A 1 84 ? 2.036 -8.647 -1.728 1.00 95.62 84 LEU A C 1
ATOM 646 O O . LEU A 1 84 ? 1.535 -8.412 -0.631 1.00 95.62 84 LEU A O 1
ATOM 650 N N . PRO A 1 85 ? 1.525 -9.627 -2.504 1.00 94.31 85 PRO A N 1
ATOM 651 C CA . PRO A 1 85 ? 0.405 -10.452 -2.049 1.00 94.31 85 PRO A CA 1
ATOM 652 C C . PRO A 1 85 ? 0.650 -11.210 -0.727 1.00 94.31 85 PRO A C 1
ATOM 654 O O . PRO A 1 85 ? -0.199 -11.114 0.161 1.00 94.31 85 PRO A O 1
ATOM 657 N N . PRO A 1 86 ? 1.752 -11.964 -0.530 1.00 96.31 86 PRO A N 1
ATOM 658 C CA . PRO A 1 86 ? 1.961 -12.694 0.720 1.00 96.31 86 PRO A CA 1
ATOM 659 C C . PRO A 1 86 ? 2.176 -11.756 1.914 1.00 96.31 86 PRO A C 1
ATOM 661 O O . PRO A 1 86 ? 1.644 -12.030 2.984 1.00 96.31 86 PRO A O 1
ATOM 664 N N . SER A 1 87 ? 2.861 -10.619 1.744 1.00 95.81 87 SER A N 1
ATOM 665 C CA . SER A 1 87 ? 3.017 -9.636 2.830 1.00 95.81 87 SER A CA 1
ATOM 666 C C . SER A 1 87 ? 1.693 -8.981 3.236 1.00 95.81 87 SER A C 1
ATOM 668 O O . SER A 1 87 ? 1.460 -8.782 4.426 1.00 95.81 87 SER A O 1
ATOM 670 N N . LEU A 1 88 ? 0.784 -8.726 2.288 1.00 93.38 88 LEU A N 1
ATOM 671 C CA . LEU A 1 88 ? -0.565 -8.247 2.602 1.00 93.38 88 LEU A CA 1
ATOM 672 C C . LEU A 1 88 ? -1.357 -9.282 3.412 1.00 93.38 88 LEU A C 1
ATOM 674 O O . LEU A 1 88 ? -2.015 -8.927 4.387 1.00 93.38 88 LEU A O 1
ATOM 678 N N . ASN A 1 89 ? -1.272 -10.563 3.039 1.00 93.25 89 ASN A N 1
ATOM 679 C CA . ASN A 1 89 ? -1.914 -11.636 3.801 1.00 93.25 89 ASN A CA 1
ATOM 680 C C . ASN A 1 89 ? -1.352 -11.731 5.224 1.00 93.25 89 ASN A C 1
ATOM 682 O O . ASN A 1 89 ? -2.121 -11.895 6.165 1.00 93.25 89 ASN A O 1
ATOM 686 N N . LEU A 1 90 ? -0.035 -11.576 5.393 1.00 95.50 90 LEU A N 1
ATOM 687 C CA . LEU A 1 90 ? 0.591 -11.549 6.715 1.00 95.50 90 LEU A CA 1
ATOM 688 C C . LEU A 1 90 ? 0.125 -10.350 7.550 1.00 95.50 90 LEU A C 1
ATOM 690 O O . LEU A 1 90 ? -0.144 -10.523 8.735 1.00 95.50 90 LEU A O 1
ATOM 694 N N . LEU A 1 91 ? -0.038 -9.167 6.948 1.00 93.88 91 LEU A N 1
ATOM 695 C CA . LEU A 1 91 ? -0.597 -8.002 7.642 1.00 93.88 91 LEU A CA 1
ATOM 696 C C . LEU A 1 91 ? -2.025 -8.282 8.134 1.00 93.88 91 LEU A C 1
ATOM 698 O O . LEU A 1 91 ? -2.330 -8.046 9.300 1.00 93.88 91 LEU A O 1
ATOM 702 N N . VAL A 1 92 ? -2.888 -8.833 7.277 1.00 91.25 92 VAL A N 1
ATOM 703 C CA . VAL A 1 92 ? -4.272 -9.168 7.655 1.00 91.25 92 VAL A CA 1
ATOM 704 C C . VAL A 1 92 ? -4.302 -10.251 8.735 1.00 91.25 92 VAL A C 1
ATOM 706 O O . VAL A 1 92 ? -5.028 -10.118 9.715 1.00 91.25 92 VAL A O 1
ATOM 709 N N . ALA A 1 93 ? -3.481 -11.294 8.597 1.00 93.12 93 ALA A N 1
ATOM 710 C CA . ALA A 1 93 ? -3.364 -12.343 9.603 1.00 93.12 93 ALA A CA 1
ATOM 711 C C . ALA A 1 93 ? -2.867 -11.790 10.947 1.00 93.12 93 ALA A C 1
ATOM 713 O O . ALA A 1 93 ? -3.366 -12.200 11.990 1.00 93.12 93 ALA A O 1
ATOM 714 N N . SER A 1 94 ? -1.943 -10.822 10.932 1.00 92.81 94 SER A N 1
ATOM 715 C CA . SER A 1 94 ? -1.423 -10.202 12.154 1.00 92.81 94 SER A CA 1
ATOM 716 C C . SER A 1 94 ? -2.511 -9.497 12.959 1.00 92.81 94 SER A C 1
ATOM 718 O O . SER A 1 94 ? -2.484 -9.563 14.180 1.00 92.81 94 SER A O 1
ATOM 720 N N . ALA A 1 95 ? -3.513 -8.907 12.298 1.00 88.06 95 ALA A N 1
ATOM 721 C CA . ALA A 1 95 ? -4.648 -8.281 12.972 1.00 88.06 95 ALA A CA 1
ATOM 722 C C . ALA A 1 95 ? -5.588 -9.301 13.648 1.00 88.06 95 ALA A C 1
ATOM 724 O O . ALA A 1 95 ? -6.339 -8.932 14.546 1.00 88.06 95 ALA A O 1
ATOM 725 N N . ALA A 1 96 ? -5.554 -10.573 13.233 1.00 88.12 96 ALA A N 1
ATOM 726 C CA . ALA A 1 96 ? -6.406 -11.636 13.770 1.00 88.12 96 ALA A CA 1
ATOM 727 C C . ALA A 1 96 ? -5.763 -12.428 14.926 1.00 88.12 96 ALA A C 1
ATOM 729 O O . ALA A 1 96 ? -6.454 -13.182 15.610 1.00 88.12 96 ALA A O 1
ATOM 730 N N . VAL A 1 97 ? -4.453 -12.286 15.144 1.00 92.50 97 VAL A N 1
ATOM 731 C CA . VAL A 1 97 ? -3.699 -13.012 16.178 1.00 92.50 97 VAL A CA 1
ATOM 732 C C . VAL A 1 97 ? -3.503 -12.115 17.402 1.00 92.50 97 VAL A C 1
ATOM 734 O O . VAL A 1 97 ? -3.184 -10.943 17.249 1.00 92.50 97 VAL A O 1
ATOM 737 N N . GLU A 1 98 ? -3.692 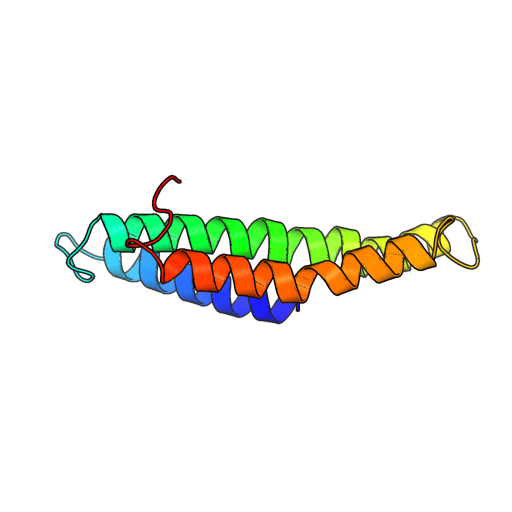-12.655 18.614 1.00 84.06 98 GLU A N 1
ATOM 738 C CA . GLU A 1 98 ? -3.351 -12.001 19.900 1.00 84.06 98 GLU A CA 1
ATOM 739 C C . GLU A 1 98 ? -3.843 -10.540 20.057 1.00 84.06 98 GLU A C 1
ATOM 741 O O . GLU A 1 98 ? -3.203 -9.723 20.714 1.00 84.06 98 GLU A O 1
ATOM 746 N N . ASN A 1 99 ? -5.021 -10.221 19.504 1.00 87.75 99 ASN A N 1
ATOM 747 C CA . ASN A 1 99 ? -5.658 -8.887 19.471 1.00 87.75 99 ASN A CA 1
ATOM 748 C C . ASN A 1 99 ? -5.057 -7.863 18.493 1.00 87.75 99 ASN A C 1
ATOM 750 O O . ASN A 1 99 ? -5.467 -6.702 18.513 1.00 87.75 99 ASN A O 1
ATOM 754 N N . GLY A 1 100 ? -4.134 -8.279 17.628 1.00 90.94 100 GLY A N 1
ATOM 755 C CA . GLY A 1 100 ? -3.556 -7.436 16.591 1.00 90.94 100 GLY A CA 1
ATOM 756 C C . GLY A 1 100 ? -2.509 -6.437 17.082 1.00 90.94 100 GLY A C 1
ATOM 757 O O . GLY A 1 100 ? -2.391 -6.121 18.267 1.00 90.94 100 GLY A O 1
ATOM 758 N N . ALA A 1 101 ? -1.712 -5.932 16.139 1.00 92.31 101 ALA A N 1
ATOM 759 C CA . ALA A 1 101 ? -0.699 -4.920 16.415 1.00 92.31 101 ALA A CA 1
ATOM 760 C C . ALA A 1 101 ? -1.343 -3.527 16.516 1.00 92.31 101 ALA A C 1
ATOM 762 O O . ALA A 1 101 ? -1.604 -2.894 15.499 1.00 92.31 101 ALA A O 1
ATOM 763 N N . GLY A 1 102 ? -1.573 -3.056 17.743 1.00 90.88 102 GLY A N 1
ATOM 764 C CA . GLY A 1 102 ? -2.093 -1.717 18.055 1.00 90.88 102 GLY A CA 1
ATOM 765 C C . GLY A 1 102 ? -1.009 -0.752 18.534 1.00 90.88 102 GLY A C 1
ATOM 766 O O . GLY A 1 102 ? -1.150 -0.134 19.586 1.00 90.88 102 GLY A O 1
ATOM 767 N N . THR A 1 103 ? 0.116 -0.691 17.823 1.00 92.94 103 THR A N 1
ATOM 768 C CA . THR A 1 103 ? 1.328 0.012 18.279 1.00 92.94 103 THR A CA 1
ATOM 769 C C . THR A 1 103 ? 1.552 1.377 17.625 1.00 92.94 103 THR A C 1
ATOM 771 O O . THR A 1 103 ? 2.560 2.014 17.931 1.00 92.94 103 THR A O 1
ATOM 774 N N . GLY A 1 104 ? 0.679 1.820 16.713 1.00 76.25 104 GLY A N 1
ATOM 775 C CA . GLY A 1 104 ? 0.848 3.102 16.013 1.00 76.25 104 GLY A CA 1
ATOM 776 C C . GLY A 1 104 ? -0.324 3.523 15.155 1.00 76.25 104 GLY A C 1
ATOM 777 O O . GLY A 1 104 ? -0.695 2.726 14.273 1.00 76.25 104 GLY A O 1
#

Sequence (104 aa):
LGVWAGMVGTGTSLLIRIELTHPGAFMGSDQLYNTMVTAHAFLMIFFMVMPVFIGGFGNWILPSMLGAPDMAFPRMNNMSFWLLPPSLNLLVASAAVENGAGTG

Solvent-accessible surface area (backbone atoms only — not comparable to full-atom values): 5649 Å² total; per-residue (Å²): 104,26,68,58,33,32,53,54,20,49,52,40,47,51,54,56,48,59,43,68,70,53,94,74,69,79,81,76,43,71,53,56,53,29,20,44,48,23,50,24,53,49,25,36,46,68,35,16,51,44,40,40,52,53,56,46,47,38,65,58,47,50,25,59,76,69,74,40,97,59,64,99,54,59,68,62,55,52,48,59,58,66,50,49,63,59,52,51,50,50,55,58,51,43,52,73,44,95,68,23,62,47,84,83

pLDDT: mean 94.29, std 3.75, range [76.25, 97.81]

Secondary structure (DSSP, 8-state):
-HHHHHHHHHHHHHHHHHHTSSSS-SSS-HHHHHHHHHHHHHIIIIIIIHIIIIIIIIHHHHHHHHT-SS-S-HHHHHHHHHTHHHHHHHHHHHHHSTT-----

Radius of gyration: 17.35 Å; Cα contacts (8 Å, |Δi|>4): 95; chains: 1; bounding box: 38×25×47 Å

InterPro domains:
  IPR000883 Cytochrome c oxidase subunit I [PF00115] (2-102)
  IPR000883 Cytochrome c oxidase subunit I [PR01165] (31-54)
  IPR000883 Cytochrome c oxidase subunit I [PR01165] (59-83)
  IPR000883 Cytochrome c oxidase subunit I [PR01165] (101-104)
  IPR000883 Cytochrome c oxidase subunit I [PTHR10422] (2-104)
  IPR023616 Cytochrome c oxidase-like, subunit I domain [PS50855] (1-104)
  IPR036927 Cytochrome c oxidase-like, subunit I superfamily [G3DSA:1.20.210.10] (1-104)
  IPR036927 Cytochrome c oxidase-like, subunit I superfamily [SSF81442] (1-104)

Organism: NCBI:txid2811791

Mean predicted aligned error: 3.68 Å